Protein AF-A0A975GN95-F1 (afdb_monomer_lite)

Foldseek 3Di:
DDDDDDQVVVVVCLQDCVQVPDPQFDRDDQDDCLNVLSVVVSVVVVCVVVDDPDPDPPPCVCVLVSVLSVLVVVCCVLPVRVRDDDPDPVVSVVVVVVSVVSNVVSVVVNVVVVVVVVVD

Radius of gyration: 16.9 Å; chains: 1; bounding box: 40×30×54 Å

Secondary structure (DSSP, 8-state):
--PPPPHHHHHHHHTSGGG--STT-------TTHHHHHHHHHHHHHHHHT----------TTHHHHHHHHHHHHHIIIIISS----S-HHHHHHHHHHHHHHHHHHHHHHHHHHHHHH--

Sequence (120 aa):
MKKMDYFLNLYKKIKSELMLQYINSKKYAPEANEGWSIKKLNSLRNEFIHFQPKTWTIEVTGLPSICLDCLNVIRFCGWKSSNVLWHSTEYREKAENFLYISCSELENIKLEYEHQQTIN

Organism: NCBI:txid45655

pLDDT: mean 86.93, std 13.21, range [40.47, 98.06]

Structure (mmCIF, N/CA/C/O backbone):
data_AF-A0A975GN95-F1
#
_entry.id   AF-A0A975GN95-F1
#
loop_
_atom_site.group_PDB
_atom_site.id
_atom_site.type_symbol
_atom_site.label_atom_id
_atom_site.label_alt_id
_atom_site.label_comp_id
_atom_site.label_asym_id
_atom_site.label_entity_id
_atom_site.label_seq_id
_atom_site.pdbx_PDB_ins_code
_atom_site.Cartn_x
_atom_site.Cartn_y
_atom_site.Cartn_z
_atom_site.occupancy
_atom_site.B_iso_or_equiv
_atom_site.auth_seq_id
_atom_site.auth_comp_id
_atom_site.auth_asym_id
_atom_site.auth_atom_id
_atom_site.pdbx_PDB_model_num
ATOM 1 N N . MET A 1 1 ? -8.347 11.604 -23.542 1.00 40.47 1 MET A N 1
ATOM 2 C CA . MET A 1 1 ? -7.821 12.007 -22.217 1.00 40.47 1 MET A CA 1
ATOM 3 C C . MET A 1 1 ? -7.982 10.824 -21.262 1.00 40.47 1 MET A C 1
ATOM 5 O O . MET A 1 1 ? -9.111 10.408 -21.034 1.00 40.47 1 MET A O 1
ATOM 9 N N . LYS A 1 2 ? -6.896 10.191 -20.790 1.00 63.62 2 LYS A N 1
ATOM 10 C CA . LYS A 1 2 ? -7.000 9.068 -19.836 1.00 63.62 2 LYS A CA 1
ATOM 11 C C . LYS A 1 2 ? -7.397 9.633 -18.469 1.00 63.62 2 LYS A C 1
ATOM 13 O O . LYS A 1 2 ? -6.601 10.318 -17.837 1.00 63.62 2 LYS A O 1
ATOM 18 N N . LYS A 1 3 ? -8.634 9.383 -18.038 1.00 81.44 3 LYS A N 1
ATOM 19 C CA . LYS A 1 3 ? -9.108 9.728 -16.692 1.00 81.44 3 LYS A CA 1
ATOM 20 C C . LYS A 1 3 ? -8.563 8.700 -15.696 1.00 81.44 3 LYS A C 1
ATOM 22 O O . LYS A 1 3 ? -8.582 7.503 -15.981 1.00 81.44 3 LYS A O 1
ATOM 27 N N . MET A 1 4 ? -8.072 9.164 -14.548 1.00 80.50 4 MET A N 1
ATOM 28 C CA . MET A 1 4 ? -7.687 8.291 -13.437 1.00 80.50 4 MET A CA 1
ATOM 29 C C . MET A 1 4 ? -8.919 7.518 -12.944 1.00 80.50 4 MET A C 1
ATOM 31 O O . MET A 1 4 ? -9.996 8.097 -12.799 1.00 80.50 4 MET A O 1
ATOM 35 N N . ASP A 1 5 ? -8.769 6.209 -12.740 1.00 88.62 5 ASP A N 1
ATOM 36 C CA . ASP A 1 5 ? -9.863 5.350 -12.272 1.00 88.62 5 ASP A CA 1
ATOM 37 C C . ASP A 1 5 ? -10.222 5.654 -10.806 1.00 88.62 5 ASP A C 1
ATOM 39 O O . ASP A 1 5 ? -9.479 6.324 -10.088 1.00 88.62 5 ASP A O 1
ATOM 43 N N . TYR A 1 6 ? -11.360 5.142 -10.344 1.00 90.06 6 TYR A N 1
ATOM 44 C CA . TYR A 1 6 ? -11.793 5.271 -8.957 1.00 90.06 6 TYR A CA 1
ATOM 45 C C . TYR A 1 6 ? -10.836 4.551 -8.002 1.00 90.06 6 TYR A C 1
ATOM 47 O O . TYR A 1 6 ? -10.290 3.496 -8.324 1.00 90.06 6 TYR A O 1
ATOM 55 N N . PHE A 1 7 ? -10.691 5.079 -6.786 1.00 91.31 7 PHE A N 1
ATOM 56 C CA . PHE A 1 7 ? -9.742 4.587 -5.782 1.00 91.31 7 PHE A CA 1
ATOM 57 C C . PHE A 1 7 ? -9.833 3.067 -5.541 1.00 91.31 7 PHE A C 1
ATOM 59 O O . PHE A 1 7 ? -8.838 2.351 -5.652 1.00 91.31 7 PHE A O 1
ATOM 66 N N . LEU A 1 8 ? -11.040 2.532 -5.327 1.00 95.12 8 LEU A N 1
ATOM 67 C CA . LEU A 1 8 ? -11.230 1.087 -5.140 1.00 95.12 8 LEU A CA 1
ATOM 68 C C . LEU A 1 8 ? -10.979 0.267 -6.412 1.00 95.12 8 LEU A C 1
ATOM 70 O O . LEU A 1 8 ? -10.600 -0.901 -6.320 1.00 95.12 8 LEU A O 1
ATOM 74 N N . ASN A 1 9 ? -11.165 0.851 -7.595 1.00 95.38 9 ASN A N 1
ATOM 75 C CA . ASN A 1 9 ? -10.835 0.183 -8.850 1.00 95.38 9 ASN A CA 1
ATOM 76 C C . ASN A 1 9 ? -9.321 0.115 -9.046 1.00 95.38 9 ASN A C 1
ATOM 78 O O . ASN A 1 9 ? -8.819 -0.928 -9.454 1.00 95.38 9 ASN A O 1
ATOM 82 N N . LEU A 1 10 ? -8.583 1.169 -8.688 1.00 94.25 10 LEU A N 1
ATOM 83 C CA . LEU A 1 10 ? -7.119 1.137 -8.659 1.00 94.25 10 LEU A CA 1
ATOM 84 C C . LEU A 1 10 ? -6.622 0.040 -7.711 1.00 94.25 10 LEU A C 1
ATOM 86 O O . LEU A 1 10 ? -5.793 -0.776 -8.107 1.00 94.25 10 LEU A O 1
ATOM 90 N N . TYR A 1 11 ? -7.211 -0.071 -6.516 1.00 95.69 11 TYR A N 1
ATOM 91 C CA . TYR A 1 11 ? -6.876 -1.156 -5.594 1.00 95.69 11 TYR A CA 1
ATOM 92 C C . TYR A 1 11 ? -7.192 -2.551 -6.164 1.00 95.69 11 TYR A C 1
ATOM 94 O O . TYR A 1 11 ? -6.431 -3.496 -5.970 1.00 95.69 11 TYR A O 1
ATOM 102 N N . LYS A 1 12 ? -8.292 -2.720 -6.911 1.00 95.81 12 LYS A N 1
ATOM 103 C CA . LYS A 1 12 ? -8.570 -3.980 -7.628 1.00 95.81 12 LYS A CA 1
ATOM 104 C C . LYS A 1 12 ? -7.520 -4.264 -8.705 1.00 95.81 12 LYS A C 1
ATOM 106 O O . LYS A 1 12 ? -7.077 -5.403 -8.818 1.00 95.81 12 LYS A O 1
ATOM 111 N N . LYS A 1 13 ? -7.096 -3.246 -9.458 1.00 94.94 13 LYS A N 1
ATOM 112 C CA . LYS A 1 13 ? -6.112 -3.390 -10.540 1.00 94.94 13 LYS A CA 1
ATOM 113 C C . LYS A 1 13 ? -4.759 -3.856 -10.033 1.00 94.94 13 LYS A C 1
ATOM 115 O O . LYS A 1 13 ? -4.205 -4.774 -10.635 1.00 94.94 13 LYS A O 1
ATOM 120 N N . ILE A 1 14 ? -4.273 -3.310 -8.914 1.00 95.81 14 ILE A N 1
ATOM 121 C CA . ILE A 1 14 ? -2.974 -3.731 -8.372 1.00 95.81 14 ILE A CA 1
ATOM 122 C C . ILE A 1 14 ? -2.952 -5.210 -7.960 1.00 95.81 14 ILE A C 1
ATOM 124 O O . ILE A 1 14 ? -1.878 -5.780 -7.848 1.00 95.81 14 ILE A O 1
ATOM 128 N N . LYS A 1 15 ? -4.112 -5.855 -7.780 1.00 95.88 15 LYS A N 1
ATOM 129 C CA . LYS A 1 15 ? -4.249 -7.286 -7.448 1.00 95.88 15 LYS A CA 1
ATOM 130 C C . LYS A 1 15 ? -4.496 -8.186 -8.666 1.00 95.88 15 LYS A C 1
ATOM 132 O O . LYS A 1 15 ? -4.691 -9.386 -8.508 1.00 95.88 15 LYS A O 1
ATOM 137 N N . SER A 1 16 ? -4.562 -7.618 -9.867 1.00 95.94 16 SER A N 1
ATOM 138 C CA . SER A 1 16 ? -4.947 -8.330 -11.092 1.00 95.94 16 SER A CA 1
ATOM 139 C C . SER A 1 16 ? -3.751 -8.642 -11.992 1.00 95.94 16 SER A C 1
ATOM 141 O O . SER A 1 16 ? -2.671 -8.079 -11.822 1.00 95.94 16 SER A O 1
ATOM 143 N N . GLU A 1 17 ? -3.975 -9.479 -13.005 1.00 93.62 17 GLU A N 1
ATOM 144 C CA . GLU A 1 17 ? -2.989 -9.822 -14.045 1.00 93.62 17 GLU A CA 1
ATOM 145 C C . GLU A 1 17 ? -2.502 -8.606 -14.854 1.00 93.62 17 GLU A C 1
ATOM 147 O O . GLU A 1 17 ? -1.441 -8.646 -15.474 1.00 93.62 17 GLU A O 1
ATOM 152 N N . LEU A 1 18 ? -3.219 -7.475 -14.792 1.00 92.44 18 LEU A N 1
ATOM 153 C CA . LEU A 1 18 ? -2.758 -6.208 -15.371 1.00 92.44 18 LEU A CA 1
ATOM 154 C C . LEU A 1 18 ? -1.428 -5.730 -14.775 1.00 92.44 18 LEU A C 1
ATOM 156 O O . LEU A 1 18 ? -0.763 -4.897 -15.379 1.00 92.44 18 LEU A O 1
ATOM 160 N N . MET A 1 19 ? -1.046 -6.235 -13.601 1.00 92.81 19 MET A N 1
ATOM 161 C CA . MET A 1 19 ? 0.241 -5.943 -12.976 1.00 92.81 19 MET A CA 1
ATOM 162 C C . MET A 1 19 ? 1.368 -6.868 -13.434 1.00 92.81 19 MET A C 1
ATOM 164 O O . MET A 1 19 ? 2.500 -6.599 -13.060 1.00 92.81 19 MET A O 1
ATOM 168 N N . LEU A 1 20 ? 1.095 -7.933 -14.198 1.00 93.06 20 LEU A N 1
ATOM 169 C CA . LEU A 1 20 ? 2.086 -8.941 -14.598 1.00 93.06 20 LEU A CA 1
ATOM 170 C C . LEU A 1 20 ? 2.622 -8.715 -16.023 1.00 93.06 20 LEU A C 1
ATOM 172 O O . LEU A 1 20 ? 2.693 -9.637 -16.830 1.00 93.06 20 LEU A O 1
ATOM 176 N N . GLN A 1 21 ? 2.934 -7.465 -16.368 1.00 88.25 21 GLN A N 1
ATOM 177 C CA . GLN A 1 21 ? 3.325 -7.090 -17.735 1.00 88.25 21 GLN A CA 1
ATOM 178 C C . GLN A 1 21 ? 4.843 -7.149 -17.979 1.00 88.25 21 GLN A C 1
ATOM 180 O O . GLN A 1 21 ? 5.281 -7.101 -19.125 1.00 88.25 21 GLN A O 1
ATOM 185 N N . TYR A 1 22 ? 5.651 -7.268 -16.922 1.00 88.50 22 TYR A N 1
ATOM 186 C CA . TYR A 1 22 ? 7.114 -7.351 -17.000 1.00 88.50 22 TYR A CA 1
ATOM 187 C C . TYR A 1 22 ? 7.644 -8.638 -16.357 1.00 88.50 22 TYR A C 1
ATOM 189 O O . TYR A 1 22 ? 7.019 -9.194 -15.456 1.00 88.50 22 TYR A O 1
ATOM 197 N N . ILE A 1 23 ? 8.841 -9.073 -16.765 1.00 84.50 23 ILE A N 1
ATOM 198 C CA . ILE A 1 23 ? 9.459 -10.360 -16.376 1.00 84.50 23 ILE A CA 1
ATOM 199 C C . ILE A 1 23 ? 9.506 -10.573 -14.851 1.00 84.50 23 ILE A C 1
ATOM 201 O O . ILE A 1 23 ? 9.297 -11.685 -14.384 1.00 84.50 23 ILE A O 1
ATOM 205 N N . ASN A 1 24 ? 9.717 -9.507 -14.073 1.00 90.75 24 ASN A N 1
ATOM 206 C CA . ASN A 1 24 ? 9.795 -9.566 -12.606 1.00 90.75 24 ASN A CA 1
ATOM 207 C C . ASN A 1 24 ? 8.613 -8.888 -11.905 1.00 90.75 24 ASN A C 1
ATOM 209 O O . ASN A 1 24 ? 8.653 -8.666 -10.693 1.00 90.75 24 ASN A O 1
ATOM 213 N N . SER A 1 25 ? 7.587 -8.506 -12.664 1.00 93.88 25 SER A N 1
ATOM 214 C CA . SER A 1 25 ? 6.455 -7.783 -12.105 1.00 93.88 25 SER A CA 1
ATOM 215 C C . SER A 1 25 ? 5.612 -8.662 -11.191 1.00 93.88 25 SER A C 1
ATOM 217 O O . SER A 1 25 ? 5.472 -9.868 -11.395 1.00 93.88 25 SER A O 1
ATOM 219 N N . LYS A 1 26 ? 5.064 -8.047 -10.146 1.00 95.56 26 LYS A N 1
ATOM 220 C CA . LYS A 1 26 ? 4.231 -8.721 -9.151 1.00 95.56 26 LYS A CA 1
ATOM 221 C C . LYS A 1 26 ? 2.900 -8.002 -9.029 1.00 95.56 26 LYS A C 1
ATOM 223 O O . LYS A 1 26 ? 2.833 -6.772 -9.055 1.00 95.56 26 LYS A O 1
ATOM 228 N N . LYS A 1 27 ? 1.841 -8.782 -8.827 1.00 95.88 27 LYS A N 1
ATOM 229 C CA . LYS A 1 27 ? 0.541 -8.285 -8.373 1.00 95.88 27 LYS A CA 1
ATOM 230 C C . LYS A 1 27 ? 0.486 -8.295 -6.850 1.00 95.88 27 LYS A C 1
ATOM 232 O O . LYS A 1 27 ? 1.156 -9.091 -6.197 1.00 95.88 27 LYS A O 1
ATOM 237 N N . TYR A 1 28 ? -0.297 -7.386 -6.301 1.00 95.94 28 TYR A N 1
ATOM 238 C CA . TYR A 1 28 ? -0.477 -7.235 -4.873 1.00 95.94 28 TYR A CA 1
ATOM 239 C C . TYR A 1 28 ? -1.256 -8.415 -4.305 1.00 95.94 28 TYR A C 1
ATOM 241 O O . TYR A 1 28 ? -2.336 -8.746 -4.800 1.00 95.94 28 TYR A O 1
ATOM 249 N N . ALA A 1 29 ? -0.724 -9.012 -3.247 1.00 93.56 29 ALA A N 1
ATOM 250 C CA . ALA A 1 29 ? -1.416 -9.979 -2.416 1.00 93.56 29 ALA A CA 1
ATOM 251 C C . ALA A 1 29 ? -1.607 -9.318 -1.046 1.00 93.56 29 ALA A C 1
ATOM 253 O O . ALA A 1 29 ? -0.608 -9.080 -0.376 1.00 93.56 29 ALA A O 1
ATOM 254 N N . PRO A 1 30 ? -2.842 -8.941 -0.669 1.00 88.31 30 PRO A N 1
ATOM 255 C CA . PRO A 1 30 ? -3.082 -8.305 0.617 1.00 88.31 30 PRO A CA 1
ATOM 256 C C . PRO A 1 30 ? -2.708 -9.228 1.772 1.00 88.31 30 PRO A C 1
ATOM 258 O O . PRO A 1 30 ? -3.076 -10.405 1.760 1.00 88.31 30 PRO A O 1
ATOM 261 N N . GLU A 1 31 ? -2.055 -8.673 2.780 1.00 82.00 31 GLU A N 1
ATOM 262 C CA . GLU A 1 31 ? -1.761 -9.348 4.038 1.00 82.00 31 GLU A CA 1
ATOM 263 C C . GLU A 1 31 ? -2.719 -8.820 5.121 1.00 82.00 31 GLU A C 1
ATOM 265 O O . GLU A 1 31 ? -3.005 -7.625 5.203 1.00 82.00 31 GLU A O 1
ATOM 270 N N . ALA A 1 32 ? -3.279 -9.721 5.934 1.00 83.06 32 ALA A N 1
ATOM 271 C CA . ALA A 1 32 ? -4.165 -9.386 7.053 1.00 83.06 32 ALA A CA 1
ATOM 272 C C . ALA A 1 32 ? -5.341 -8.437 6.698 1.00 83.06 32 ALA A C 1
ATOM 274 O O . ALA A 1 32 ? -6.270 -8.826 5.983 1.00 83.06 32 ALA A O 1
ATOM 275 N N . ASN A 1 33 ? -5.330 -7.210 7.232 1.00 89.25 33 ASN A N 1
ATOM 276 C CA . ASN A 1 33 ? -6.471 -6.286 7.252 1.00 89.25 33 ASN A CA 1
ATOM 277 C C . ASN A 1 33 ? -6.435 -5.210 6.158 1.00 89.25 33 ASN A C 1
ATOM 279 O O . ASN A 1 33 ? -7.374 -4.421 6.043 1.00 89.25 33 ASN A O 1
ATOM 283 N N . GLU A 1 34 ? -5.427 -5.207 5.286 1.00 90.94 34 GLU A N 1
ATOM 284 C CA . GLU A 1 34 ? -5.209 -4.130 4.312 1.00 90.94 34 GLU A CA 1
ATOM 285 C C . GLU A 1 34 ? -6.412 -3.900 3.384 1.00 90.94 34 GLU A C 1
ATOM 287 O O . GLU A 1 34 ? -6.745 -2.771 3.015 1.00 90.94 34 GLU A O 1
ATOM 292 N N . GLY A 1 35 ? -7.123 -4.973 3.024 1.00 92.19 35 GLY A N 1
ATOM 293 C CA . GLY A 1 35 ? -8.337 -4.882 2.216 1.00 92.19 35 GLY A CA 1
ATOM 294 C C . GLY A 1 35 ? -9.491 -4.164 2.921 1.00 92.19 35 GLY A C 1
ATOM 295 O O . GLY A 1 35 ? -10.284 -3.490 2.257 1.00 92.19 35 GLY A O 1
ATOM 296 N N . TRP A 1 36 ? -9.597 -4.301 4.244 1.00 93.50 36 TRP A N 1
ATOM 297 C CA . TRP A 1 36 ? -10.545 -3.548 5.064 1.00 93.50 36 TRP A CA 1
ATOM 298 C C . TRP A 1 36 ? -10.085 -2.096 5.214 1.00 93.50 36 TRP A C 1
ATOM 300 O O . TRP A 1 36 ? -10.868 -1.187 4.931 1.00 93.50 36 TRP A O 1
ATOM 310 N N . SER A 1 37 ? -8.806 -1.878 5.522 1.00 94.50 37 SER A N 1
ATOM 311 C CA . SER A 1 37 ? -8.206 -0.553 5.708 1.00 94.50 37 SER A CA 1
ATOM 312 C C . SER A 1 37 ? -8.366 0.339 4.475 1.00 94.50 37 SER A C 1
ATOM 314 O O . SER A 1 37 ? -8.824 1.475 4.585 1.00 94.50 37 SER A O 1
ATOM 316 N N . ILE A 1 38 ? -8.142 -0.196 3.270 1.00 94.69 38 ILE A N 1
ATOM 317 C CA . ILE A 1 38 ? -8.364 0.536 2.012 1.00 94.69 38 ILE A CA 1
ATOM 318 C C . ILE A 1 38 ? -9.840 0.914 1.808 1.00 94.69 38 ILE A C 1
ATOM 320 O O . ILE A 1 38 ? -10.146 2.017 1.346 1.00 94.69 38 ILE A O 1
ATOM 324 N N . LYS A 1 39 ? -10.784 0.031 2.156 1.00 93.75 39 LY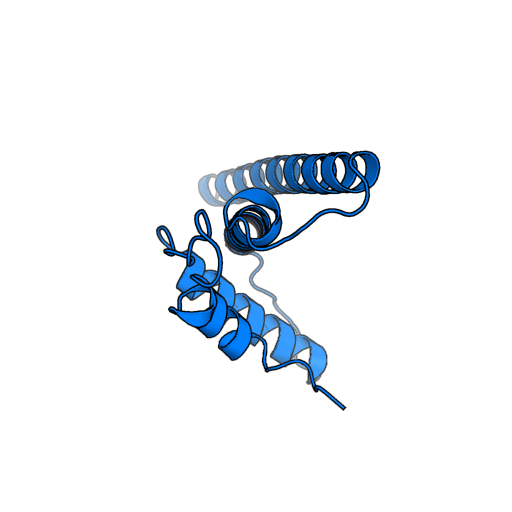S A N 1
ATOM 325 C CA . LYS A 1 39 ? -12.221 0.346 2.071 1.00 93.75 39 LYS A CA 1
ATOM 326 C C . LYS A 1 39 ? -12.613 1.416 3.087 1.00 93.75 39 LYS A C 1
ATOM 328 O O . LYS A 1 39 ? -13.364 2.326 2.735 1.00 93.75 39 LYS A O 1
ATOM 333 N N . LYS A 1 40 ? -12.090 1.331 4.314 1.00 91.94 40 LYS A N 1
ATOM 334 C CA . LYS A 1 40 ? -12.338 2.315 5.369 1.00 91.94 40 LYS A CA 1
ATOM 335 C C . LYS A 1 40 ? -11.775 3.681 4.986 1.00 91.94 40 LYS A C 1
ATOM 337 O O . LYS A 1 40 ? -12.515 4.658 5.049 1.00 91.94 40 LYS A O 1
ATOM 342 N N . LEU A 1 41 ? -10.544 3.741 4.473 1.00 92.12 41 LEU A N 1
ATOM 343 C CA . LEU A 1 41 ? -9.947 4.972 3.950 1.00 92.12 41 LEU A CA 1
ATOM 344 C C . LEU A 1 41 ? -10.794 5.584 2.825 1.00 92.12 41 LEU A C 1
ATOM 346 O O . LEU A 1 41 ? -11.017 6.791 2.807 1.00 92.12 41 LEU A O 1
ATOM 350 N N . ASN A 1 42 ? -11.321 4.766 1.910 1.00 92.81 42 ASN A N 1
ATOM 351 C CA . ASN A 1 42 ? -12.221 5.253 0.864 1.00 92.81 42 ASN A CA 1
ATOM 352 C C . ASN A 1 42 ? -13.519 5.859 1.433 1.00 92.81 42 ASN A C 1
ATOM 354 O O . ASN A 1 42 ? -13.978 6.875 0.915 1.00 92.81 42 ASN A O 1
ATOM 358 N N . SER A 1 43 ? -14.103 5.256 2.477 1.00 89.44 43 SER A N 1
ATOM 359 C CA . SER A 1 43 ? -15.279 5.814 3.168 1.00 89.44 43 SER A CA 1
ATOM 360 C C . SER A 1 43 ? -14.954 7.163 3.798 1.00 89.44 43 SER A C 1
ATOM 362 O O . SER A 1 43 ? -15.605 8.150 3.476 1.00 89.44 43 SER A O 1
ATOM 364 N N . LEU A 1 44 ? -13.874 7.228 4.586 1.00 86.50 44 LEU A N 1
ATOM 365 C CA . LEU A 1 44 ? -13.413 8.450 5.252 1.00 86.50 44 LEU A CA 1
ATOM 366 C C . LEU A 1 44 ? -13.136 9.575 4.246 1.00 86.50 44 LEU A C 1
ATOM 368 O O . LEU A 1 44 ? -13.574 10.707 4.431 1.00 86.50 44 LEU A O 1
ATOM 372 N N . ARG A 1 45 ? -12.465 9.257 3.130 1.00 86.50 45 ARG A N 1
ATOM 373 C CA . ARG A 1 45 ? -12.232 10.196 2.023 1.00 86.50 45 ARG A CA 1
ATOM 374 C C . ARG A 1 45 ? -13.548 10.726 1.451 1.00 86.50 45 ARG A C 1
ATOM 376 O O . ARG A 1 45 ? -13.662 11.920 1.188 1.00 86.50 45 ARG A O 1
ATOM 383 N N . ASN A 1 46 ? -14.514 9.845 1.196 1.00 85.44 46 ASN A N 1
ATOM 384 C CA . ASN A 1 46 ? -15.802 10.239 0.630 1.00 85.44 46 ASN A CA 1
ATOM 385 C C . ASN A 1 46 ? -16.593 11.108 1.611 1.00 85.44 46 ASN A C 1
ATOM 387 O O . ASN A 1 46 ? -17.129 12.133 1.204 1.00 85.44 46 ASN A O 1
ATOM 391 N N . GLU A 1 47 ? -16.617 10.739 2.889 1.00 81.00 47 GLU A N 1
ATOM 392 C CA . GLU A 1 47 ? -17.227 11.533 3.957 1.00 81.00 47 GLU A CA 1
ATOM 393 C C . GLU A 1 47 ? -16.596 12.932 4.022 1.00 81.00 47 GLU A C 1
ATOM 395 O O . GLU A 1 47 ? -17.321 13.924 4.078 1.00 81.00 47 GLU A O 1
ATOM 400 N N . PHE A 1 48 ? -15.265 13.023 3.915 1.00 79.38 48 PHE A N 1
ATOM 401 C CA . PHE A 1 48 ? -14.531 14.290 3.966 1.00 79.38 48 PHE A CA 1
ATOM 402 C C . PHE A 1 48 ? -14.861 15.198 2.775 1.00 79.38 48 PHE A C 1
ATOM 404 O O . PHE A 1 48 ? -15.127 16.386 2.942 1.00 79.38 48 PHE A O 1
ATOM 411 N N . ILE A 1 49 ? -14.879 14.637 1.561 1.00 79.75 49 ILE A N 1
ATOM 412 C CA . ILE A 1 49 ? -15.162 15.388 0.326 1.00 79.75 49 ILE A CA 1
ATOM 413 C C . ILE A 1 49 ? -16.622 15.841 0.263 1.00 79.75 49 ILE A C 1
ATOM 415 O O . ILE A 1 49 ? -16.909 16.928 -0.232 1.00 79.75 49 ILE A O 1
ATOM 419 N N . HIS A 1 50 ? -17.552 15.016 0.743 1.00 71.00 50 HIS A N 1
ATOM 420 C CA . HIS A 1 50 ? -18.983 15.305 0.697 1.00 71.00 50 HIS A CA 1
ATOM 421 C C . HIS A 1 50 ? -19.479 16.123 1.895 1.00 71.00 50 HIS A C 1
ATOM 423 O O . HIS A 1 50 ? -20.680 16.085 2.151 1.00 71.00 50 HIS A O 1
ATOM 429 N N . PHE A 1 51 ? -18.569 16.836 2.585 1.00 60.31 51 PHE A N 1
ATOM 430 C CA . PHE A 1 51 ? -18.763 17.663 3.785 1.00 60.31 51 PHE A CA 1
ATOM 431 C C . PHE A 1 51 ? -20.238 17.861 4.154 1.00 60.31 51 PHE A C 1
ATOM 433 O O . PHE A 1 51 ? -20.880 18.846 3.787 1.00 60.31 51 PHE A O 1
ATOM 440 N N . 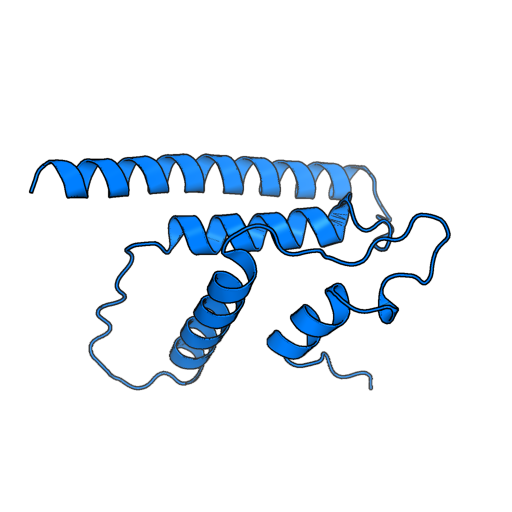GLN A 1 52 ? -20.799 16.884 4.865 1.00 58.88 52 GLN A N 1
ATOM 441 C CA . GLN A 1 52 ? -22.067 17.076 5.546 1.00 58.88 52 GLN A CA 1
ATOM 442 C C . GLN A 1 52 ? -21.724 17.674 6.909 1.00 58.88 52 GLN A C 1
ATOM 444 O O . GLN A 1 52 ? -20.907 17.065 7.608 1.00 58.88 52 GLN A O 1
ATOM 449 N N . PRO A 1 53 ? -22.316 18.817 7.308 1.00 56.75 53 PRO A N 1
ATOM 450 C CA . PRO A 1 53 ? -22.176 19.351 8.656 1.00 56.75 53 PRO A CA 1
ATOM 451 C C . PRO A 1 53 ? -22.865 18.394 9.634 1.00 56.75 53 PRO A C 1
ATOM 453 O O . PRO A 1 53 ? -24.012 18.563 10.032 1.00 56.75 53 PRO A O 1
ATOM 456 N N . LYS A 1 54 ? -22.166 17.317 9.963 1.00 57.31 54 LYS A N 1
ATOM 457 C CA . LYS A 1 54 ? -22.407 16.470 11.118 1.00 57.31 54 LYS A CA 1
ATOM 458 C C . LYS A 1 54 ? -21.304 16.821 12.105 1.00 57.31 54 LYS A C 1
ATOM 460 O O . LYS A 1 54 ? -20.195 17.154 11.698 1.00 57.31 54 LYS A O 1
ATOM 465 N N . THR A 1 55 ? -21.586 16.786 13.394 1.00 51.34 55 THR A N 1
ATOM 466 C CA . THR A 1 55 ? -20.540 16.835 14.414 1.00 51.34 55 THR A CA 1
ATOM 467 C C . THR A 1 55 ? -19.670 15.599 14.200 1.00 51.34 55 THR A C 1
ATOM 469 O O . THR A 1 55 ? -20.114 14.480 14.446 1.00 51.34 55 THR A O 1
ATOM 472 N N . TRP A 1 56 ? -18.487 15.768 13.610 1.00 53.66 56 TRP A N 1
ATOM 473 C CA . TRP A 1 56 ? -17.582 14.653 13.360 1.00 53.66 56 TRP A CA 1
ATOM 474 C C . TRP A 1 56 ? -16.955 14.244 14.685 1.00 53.66 56 TRP A C 1
ATOM 476 O O . TRP A 1 56 ? -16.023 14.881 15.166 1.00 53.66 56 TRP A O 1
ATOM 486 N N . THR A 1 57 ? -17.438 13.151 15.257 1.00 56.41 57 THR A N 1
ATOM 487 C CA . THR A 1 57 ? -16.614 12.326 16.134 1.00 56.41 57 THR A CA 1
ATOM 488 C C . THR A 1 57 ? -15.942 11.314 15.215 1.00 56.41 57 THR A C 1
ATOM 490 O O . THR A 1 57 ? -16.485 10.240 14.967 1.00 56.41 57 THR A O 1
ATOM 493 N N . ILE A 1 58 ? -14.808 11.683 14.604 1.00 59.81 58 ILE A N 1
ATOM 494 C CA . ILE A 1 58 ? -13.944 10.656 14.014 1.00 59.81 58 ILE A CA 1
ATOM 495 C C . ILE A 1 58 ? -13.510 9.792 15.186 1.00 59.81 58 ILE A C 1
ATOM 497 O O . ILE A 1 58 ? -12.802 10.251 16.080 1.00 59.81 58 ILE A O 1
ATOM 501 N N . GLU A 1 59 ? -13.939 8.540 15.180 1.00 64.31 59 GLU A N 1
ATOM 502 C CA . GLU A 1 59 ? -13.290 7.528 15.986 1.00 64.31 59 GLU A CA 1
ATOM 503 C C . GLU A 1 59 ? -11.877 7.341 15.415 1.00 64.31 59 GLU A C 1
ATOM 505 O O . GLU A 1 59 ? -11.685 6.761 14.346 1.00 64.31 59 GLU A O 1
ATOM 510 N N . VAL A 1 60 ? -10.893 7.940 16.091 1.00 68.62 60 VAL A N 1
ATOM 511 C CA . VAL A 1 60 ? -9.471 7.888 15.704 1.00 68.62 60 VAL A CA 1
ATOM 512 C C . VAL A 1 60 ? -8.881 6.504 16.007 1.00 68.62 60 VAL A C 1
ATOM 514 O O . VAL A 1 60 ? -7.826 6.138 15.487 1.00 68.62 60 VAL A O 1
ATOM 517 N N . THR A 1 61 ? -9.591 5.695 16.799 1.00 70.50 61 THR A N 1
ATOM 518 C CA . THR A 1 61 ? -9.224 4.319 17.125 1.00 70.50 61 THR A CA 1
ATOM 519 C C . THR A 1 61 ? -9.010 3.504 15.852 1.00 70.50 61 THR A C 1
ATOM 521 O O . THR A 1 61 ? -9.876 3.404 14.985 1.00 70.50 61 THR A O 1
ATOM 524 N N . GLY A 1 62 ? -7.817 2.926 15.721 1.00 80.12 62 GLY A N 1
ATOM 525 C CA . GLY A 1 62 ? -7.441 2.114 14.566 1.00 80.12 62 GLY A CA 1
ATOM 526 C C . GLY A 1 62 ? -7.010 2.899 13.320 1.00 80.12 62 GLY A C 1
ATOM 527 O O . GLY A 1 62 ? -6.505 2.270 12.389 1.00 80.12 62 GLY A O 1
ATOM 528 N N . LEU A 1 63 ? -7.107 4.239 13.293 1.00 87.31 63 LEU A N 1
ATOM 529 C CA . LEU A 1 63 ? -6.570 5.042 12.182 1.00 87.31 63 LEU A CA 1
ATOM 530 C C . LEU A 1 63 ? -5.064 4.838 11.963 1.00 87.31 63 LEU A C 1
ATOM 532 O O . LEU A 1 63 ? -4.685 4.675 10.802 1.00 87.31 63 LEU A O 1
ATOM 536 N N . PRO A 1 64 ? -4.206 4.768 13.004 1.00 91.31 64 PRO A N 1
ATOM 537 C CA . PRO A 1 64 ? -2.789 4.484 12.795 1.00 91.31 64 PRO A CA 1
ATOM 538 C C . PRO A 1 64 ? -2.559 3.157 12.059 1.00 91.31 64 PRO A C 1
ATOM 540 O O . PRO A 1 64 ? -1.793 3.110 11.100 1.00 91.31 64 PRO A O 1
ATOM 543 N N . SER A 1 65 ? -3.307 2.106 12.419 1.00 92.06 65 SER A N 1
ATOM 544 C CA . SER A 1 65 ? -3.238 0.803 11.739 1.00 92.06 65 SER A CA 1
ATOM 545 C C . SER A 1 65 ? -3.723 0.876 10.287 1.00 92.06 65 SER A C 1
ATOM 547 O O . SER A 1 65 ? -3.073 0.333 9.400 1.00 92.06 65 SER A O 1
ATOM 549 N N . ILE A 1 66 ? -4.814 1.603 10.014 1.00 92.75 66 ILE A N 1
ATOM 550 C CA . ILE A 1 66 ? -5.301 1.824 8.641 1.00 92.75 66 ILE A CA 1
ATOM 551 C C . ILE A 1 66 ? -4.238 2.530 7.794 1.00 92.75 66 ILE A C 1
ATOM 553 O O . ILE A 1 66 ? -4.013 2.157 6.641 1.00 92.75 66 ILE A O 1
ATOM 557 N N . CYS A 1 67 ? -3.587 3.553 8.350 1.00 93.50 67 CYS A N 1
ATOM 558 C CA . CYS A 1 67 ? -2.531 4.285 7.664 1.00 93.50 67 CYS A CA 1
ATOM 559 C C . CYS A 1 67 ? -1.309 3.396 7.400 1.00 93.50 67 CYS A C 1
ATOM 561 O O . CYS A 1 67 ? -0.795 3.416 6.283 1.00 93.50 67 CYS A O 1
ATOM 563 N N . LEU A 1 68 ? -0.888 2.579 8.370 1.00 94.88 68 LEU A N 1
ATOM 564 C CA . LEU A 1 68 ? 0.206 1.615 8.201 1.00 94.88 68 LEU A CA 1
ATOM 565 C C . LEU A 1 68 ? -0.080 0.616 7.072 1.00 94.88 68 LEU A C 1
ATOM 567 O O . LEU A 1 68 ? 0.748 0.454 6.175 1.00 94.88 68 LEU A O 1
ATOM 571 N N . ASP A 1 69 ? -1.282 0.041 7.039 1.00 95.25 69 ASP A N 1
ATOM 572 C CA . ASP A 1 69 ? -1.722 -0.841 5.952 1.00 95.25 69 ASP A CA 1
ATOM 573 C C . ASP A 1 69 ? -1.666 -0.135 4.584 1.00 95.25 69 ASP A C 1
ATOM 575 O O . ASP A 1 69 ? -1.247 -0.706 3.575 1.00 95.25 69 ASP A O 1
ATOM 579 N N . CYS A 1 70 ? -2.047 1.143 4.525 1.00 94.94 70 CYS A N 1
ATOM 580 C CA . CYS A 1 70 ? -1.961 1.925 3.291 1.00 94.94 70 CYS A CA 1
ATOM 581 C C . CYS A 1 70 ? -0.507 2.198 2.872 1.00 94.94 70 CYS A C 1
ATOM 583 O O . CYS A 1 70 ? -0.196 2.150 1.679 1.00 94.94 70 CYS A O 1
ATOM 585 N N . LEU A 1 71 ? 0.397 2.449 3.823 1.00 95.88 71 LEU A N 1
ATOM 586 C CA . LEU A 1 71 ? 1.827 2.605 3.542 1.00 95.88 71 LEU A CA 1
ATOM 587 C C . LEU A 1 71 ? 2.449 1.296 3.039 1.00 95.88 71 LEU A C 1
ATOM 589 O O . LEU A 1 71 ? 3.307 1.345 2.157 1.00 95.88 71 LEU A O 1
ATOM 593 N N . ASN A 1 72 ? 1.976 0.134 3.496 1.00 95.38 72 ASN A N 1
ATOM 594 C CA . ASN A 1 72 ? 2.387 -1.165 2.952 1.00 95.38 72 ASN A CA 1
ATOM 595 C C . ASN A 1 72 ? 1.982 -1.330 1.481 1.00 95.38 72 ASN A C 1
ATOM 597 O O . ASN A 1 72 ? 2.813 -1.728 0.654 1.00 95.38 72 ASN A O 1
ATOM 601 N N . VAL A 1 73 ? 0.761 -0.920 1.118 1.00 95.94 73 VAL A N 1
ATOM 602 C CA . VAL A 1 73 ? 0.317 -0.877 -0.287 1.00 95.94 73 VAL A CA 1
ATOM 603 C C . VAL A 1 73 ? 1.218 0.048 -1.117 1.00 95.94 73 VAL A C 1
ATOM 605 O O . VAL A 1 73 ? 1.639 -0.318 -2.218 1.00 95.94 73 VAL A O 1
ATOM 608 N N . ILE A 1 74 ? 1.557 1.234 -0.599 1.00 95.88 74 ILE A N 1
ATOM 609 C CA . ILE A 1 74 ? 2.451 2.187 -1.280 1.00 95.88 74 ILE A CA 1
ATOM 610 C C . ILE A 1 74 ? 3.851 1.586 -1.461 1.00 95.88 74 ILE A C 1
ATOM 612 O O . ILE A 1 74 ? 4.392 1.624 -2.570 1.00 95.88 74 ILE A O 1
ATOM 616 N N . ARG A 1 75 ? 4.411 0.973 -0.408 1.00 96.31 75 ARG A N 1
ATOM 617 C CA . ARG A 1 75 ? 5.707 0.277 -0.440 1.00 96.31 75 ARG A CA 1
ATOM 618 C C . ARG A 1 75 ? 5.728 -0.778 -1.531 1.00 96.31 75 ARG A C 1
ATOM 620 O O . ARG A 1 75 ? 6.685 -0.876 -2.300 1.00 96.31 75 ARG A O 1
ATOM 627 N N . PHE A 1 76 ? 4.662 -1.570 -1.613 1.00 95.94 76 PHE A N 1
ATOM 628 C CA . PHE A 1 76 ? 4.547 -2.575 -2.648 1.00 95.94 76 PHE A CA 1
ATOM 629 C C . PHE A 1 76 ? 4.566 -1.948 -4.041 1.00 95.94 76 PHE A C 1
ATOM 631 O O . PHE A 1 76 ? 5.390 -2.334 -4.870 1.00 95.94 76 PHE A O 1
ATOM 638 N N . CYS A 1 77 ? 3.699 -0.965 -4.288 1.00 95.12 77 CYS A N 1
ATOM 639 C CA . CYS A 1 77 ? 3.585 -0.325 -5.593 1.00 95.12 77 CYS A CA 1
ATOM 640 C C . CYS A 1 77 ? 4.915 0.287 -6.046 1.00 95.12 77 CYS A C 1
ATOM 642 O O . CYS A 1 77 ? 5.344 0.009 -7.164 1.00 95.12 77 CYS A O 1
ATOM 644 N N . GLY A 1 78 ? 5.587 1.056 -5.186 1.00 95.25 78 GLY A N 1
ATOM 645 C CA . GLY A 1 78 ? 6.806 1.778 -5.557 1.00 95.25 78 GLY A CA 1
ATOM 646 C C . GLY A 1 78 ? 8.081 0.929 -5.613 1.00 95.25 78 GLY A C 1
ATOM 647 O O . GLY A 1 78 ? 8.979 1.261 -6.387 1.00 95.25 78 GLY A O 1
ATOM 648 N N . TRP A 1 79 ? 8.168 -0.157 -4.830 1.00 95.75 79 TRP A N 1
ATOM 649 C CA . TRP A 1 79 ? 9.434 -0.886 -4.637 1.00 95.75 79 TRP A CA 1
ATOM 650 C C . TRP A 1 79 ? 9.357 -2.403 -4.819 1.00 95.75 79 TRP A C 1
ATOM 652 O O . TRP A 1 79 ? 10.332 -2.993 -5.277 1.00 95.75 79 TRP A O 1
ATOM 662 N N . LYS A 1 80 ? 8.236 -3.062 -4.493 1.00 94.88 80 LYS A N 1
ATOM 663 C CA . LYS A 1 80 ? 8.139 -4.538 -4.572 1.00 94.88 80 LYS A CA 1
ATOM 664 C C . LYS A 1 80 ? 7.486 -5.052 -5.857 1.00 94.88 80 LYS A C 1
ATOM 666 O O . LYS A 1 80 ? 7.693 -6.209 -6.211 1.00 94.88 80 LYS A O 1
ATOM 671 N N . SER A 1 81 ? 6.686 -4.225 -6.528 1.00 95.00 81 SER A N 1
ATOM 672 C CA . SER A 1 81 ? 5.896 -4.627 -7.698 1.00 95.00 81 SER A CA 1
ATOM 673 C C . SER A 1 81 ? 6.713 -4.758 -8.984 1.00 95.00 81 SER A C 1
ATOM 675 O O . SER A 1 81 ? 6.230 -5.359 -9.937 1.00 95.00 81 SER A O 1
ATOM 677 N N . SER A 1 82 ? 7.907 -4.153 -9.030 1.00 93.75 82 SER A N 1
ATOM 678 C CA . SER A 1 82 ? 8.736 -3.991 -10.236 1.00 93.75 82 SER A CA 1
ATOM 679 C C . SER A 1 82 ? 8.009 -3.341 -11.428 1.00 93.75 82 SER A C 1
ATOM 681 O O . SER A 1 82 ? 8.448 -3.487 -12.564 1.00 93.75 82 SER A O 1
ATOM 683 N N . ASN A 1 83 ? 6.926 -2.594 -11.170 1.00 92.44 83 ASN A N 1
ATOM 684 C CA . ASN A 1 83 ? 6.135 -1.888 -12.188 1.00 92.44 83 ASN A CA 1
ATOM 685 C C . ASN A 1 83 ? 6.398 -0.376 -12.239 1.00 92.44 83 ASN A C 1
ATOM 687 O O . ASN A 1 83 ? 5.899 0.305 -13.134 1.00 92.44 83 ASN A O 1
ATOM 691 N N . VAL A 1 84 ? 7.158 0.165 -11.284 1.00 91.81 84 VAL A N 1
ATOM 692 C CA . VAL A 1 84 ? 7.522 1.585 -11.230 1.00 91.81 84 VAL A CA 1
ATOM 693 C C . VAL A 1 84 ? 8.993 1.735 -11.592 1.00 91.81 84 VAL A C 1
ATOM 695 O O . VAL A 1 84 ? 9.866 1.215 -10.898 1.00 91.81 84 VAL A O 1
ATOM 698 N N . LEU A 1 85 ? 9.259 2.472 -12.671 1.00 91.12 85 LEU A N 1
ATOM 699 C CA . LEU A 1 85 ? 10.605 2.890 -13.040 1.00 91.12 85 LEU A CA 1
ATOM 700 C C . LEU A 1 85 ? 10.872 4.284 -12.472 1.00 91.12 85 LEU A C 1
ATOM 702 O O . LEU A 1 85 ? 10.241 5.266 -12.866 1.00 91.12 85 LEU A O 1
ATOM 706 N N . TRP A 1 86 ? 11.822 4.366 -11.549 1.00 93.19 86 TRP A N 1
ATOM 707 C CA . TRP A 1 86 ? 12.276 5.633 -10.995 1.00 93.19 86 TRP A CA 1
ATOM 708 C C . TRP A 1 86 ? 13.275 6.279 -11.952 1.00 93.19 86 TRP A C 1
ATOM 710 O O . TRP A 1 86 ? 14.301 5.690 -12.273 1.00 93.19 86 TRP A O 1
ATOM 720 N N . HIS A 1 87 ? 12.972 7.493 -12.407 1.00 92.19 87 HIS A N 1
ATOM 721 C CA . HIS A 1 87 ? 13.840 8.240 -13.323 1.00 92.19 87 HIS A CA 1
ATOM 722 C C . HIS A 1 87 ? 15.082 8.825 -12.629 1.00 92.19 87 HIS A C 1
ATOM 724 O O . HIS A 1 87 ? 16.061 9.144 -13.293 1.00 92.19 87 HIS A O 1
ATOM 730 N N . SER A 1 88 ? 15.034 8.978 -11.304 1.00 96.44 88 SER A N 1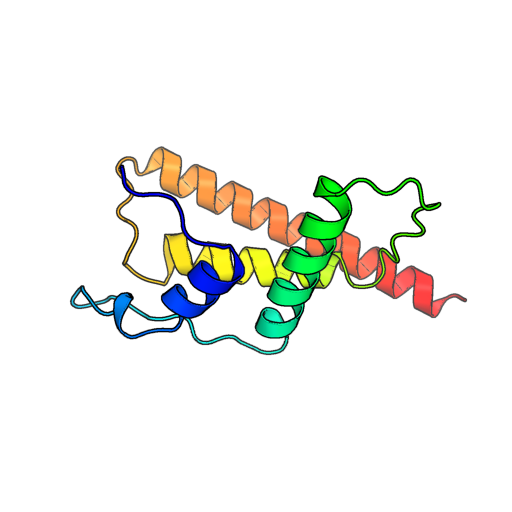
ATOM 731 C CA . SER A 1 88 ? 16.127 9.470 -10.467 1.00 96.44 88 SER A CA 1
ATOM 732 C C . SER A 1 88 ? 16.258 8.580 -9.236 1.00 96.44 88 SER A C 1
ATOM 734 O O . SER A 1 88 ? 15.269 8.310 -8.545 1.00 96.44 88 SER A O 1
ATOM 736 N N . THR A 1 89 ? 17.484 8.136 -8.966 1.00 95.25 89 THR A N 1
ATOM 737 C CA . THR A 1 89 ? 17.826 7.370 -7.763 1.00 95.25 89 THR A CA 1
ATOM 738 C C . THR A 1 89 ? 17.641 8.210 -6.504 1.00 95.25 89 THR A C 1
ATOM 740 O O . THR A 1 89 ? 17.073 7.718 -5.535 1.00 95.25 89 THR A O 1
ATOM 743 N N . GLU A 1 90 ? 17.985 9.499 -6.552 1.00 97.31 90 GLU A N 1
ATOM 744 C CA . GLU A 1 90 ? 17.803 10.438 -5.440 1.00 97.31 90 GLU A CA 1
ATOM 745 C C . GLU A 1 90 ? 16.329 10.530 -5.015 1.00 97.31 90 GLU A C 1
ATOM 747 O O . GLU A 1 90 ? 16.000 10.409 -3.835 1.00 97.31 90 GLU A O 1
ATOM 752 N N . TYR A 1 91 ? 15.403 10.685 -5.971 1.00 95.31 91 TYR A N 1
ATOM 753 C CA . TYR A 1 91 ? 13.976 10.761 -5.641 1.00 95.31 91 TYR A CA 1
ATOM 754 C C . TYR A 1 91 ? 13.407 9.431 -5.157 1.00 95.31 91 TYR A C 1
ATOM 756 O O . TYR A 1 91 ? 12.527 9.433 -4.294 1.00 95.31 91 TYR A O 1
ATOM 764 N N . ARG A 1 92 ? 13.918 8.306 -5.670 1.00 96.44 92 ARG A N 1
ATOM 765 C CA . ARG A 1 92 ? 13.564 6.974 -5.170 1.00 96.44 92 ARG A CA 1
ATOM 766 C C . ARG A 1 92 ? 13.955 6.832 -3.700 1.00 96.44 92 ARG A C 1
ATOM 768 O O . ARG A 1 92 ? 13.119 6.453 -2.888 1.00 96.44 92 ARG A O 1
ATOM 775 N N . GLU A 1 93 ? 15.201 7.147 -3.361 1.00 97.25 93 GLU A N 1
ATOM 776 C CA . GLU A 1 93 ? 15.725 7.047 -1.994 1.00 97.25 93 GLU A CA 1
ATOM 777 C C . GLU A 1 93 ? 15.009 8.009 -1.048 1.00 97.25 93 GLU A C 1
ATOM 779 O O . GLU A 1 93 ? 14.588 7.618 0.039 1.00 97.25 93 GLU A O 1
ATOM 784 N N . LYS A 1 94 ? 14.768 9.249 -1.486 1.00 97.50 94 LYS A N 1
ATOM 785 C CA . LYS A 1 94 ? 14.019 10.238 -0.707 1.00 97.50 94 LYS A CA 1
ATOM 786 C C . LYS A 1 94 ? 12.591 9.777 -0.408 1.00 97.50 94 LYS A C 1
ATOM 788 O O . LYS A 1 94 ? 12.134 9.904 0.726 1.00 97.50 94 LYS A O 1
ATOM 793 N N . ALA A 1 95 ? 11.886 9.233 -1.401 1.00 96.81 95 ALA A N 1
ATOM 794 C CA . ALA A 1 95 ? 10.537 8.706 -1.210 1.00 96.81 95 ALA A CA 1
ATOM 795 C C . ALA A 1 95 ? 10.524 7.476 -0.286 1.00 96.81 95 ALA A C 1
ATOM 797 O O . ALA A 1 95 ? 9.627 7.348 0.546 1.00 96.81 95 ALA A O 1
ATOM 798 N N . GLU A 1 96 ? 11.530 6.604 -0.392 1.00 96.94 96 GLU A N 1
ATOM 799 C CA . GLU A 1 96 ? 11.682 5.431 0.474 1.00 96.94 96 GLU A CA 1
ATOM 800 C C . GLU A 1 96 ? 11.952 5.843 1.927 1.00 96.94 96 GLU A C 1
ATOM 802 O O . GLU A 1 96 ? 11.342 5.298 2.846 1.00 96.94 96 GLU A O 1
ATOM 807 N N . ASN A 1 97 ? 12.784 6.866 2.134 1.00 97.81 97 ASN A N 1
ATOM 808 C CA . ASN A 1 97 ? 13.052 7.428 3.454 1.00 97.81 97 ASN A CA 1
ATOM 809 C C . ASN A 1 97 ? 11.798 8.064 4.074 1.00 97.81 97 ASN A C 1
ATOM 811 O O . ASN A 1 97 ? 11.493 7.819 5.237 1.00 97.81 97 ASN A O 1
ATOM 815 N N . PHE A 1 98 ? 11.014 8.827 3.305 1.00 98.06 98 PHE A N 1
ATOM 816 C CA . PHE A 1 98 ? 9.746 9.362 3.813 1.00 98.06 98 PHE A CA 1
ATOM 817 C C . PHE A 1 98 ? 8.751 8.266 4.175 1.00 98.06 98 PHE A C 1
ATOM 819 O O . PHE A 1 98 ? 8.040 8.392 5.172 1.00 98.06 98 PHE A O 1
ATOM 826 N N . LEU 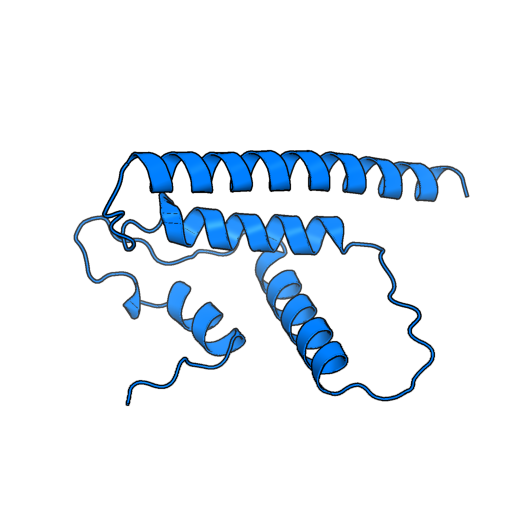A 1 99 ? 8.707 7.188 3.393 1.00 97.31 99 LEU A N 1
ATOM 827 C CA . LEU A 1 99 ? 7.873 6.037 3.702 1.00 97.31 99 LEU A CA 1
ATOM 828 C C . LEU A 1 99 ? 8.313 5.372 5.012 1.00 97.31 99 LEU A C 1
ATOM 830 O O . LEU A 1 99 ? 7.468 5.048 5.839 1.00 97.31 99 LEU A O 1
ATOM 834 N N . TYR A 1 100 ? 9.624 5.214 5.214 1.00 97.62 100 TYR A N 1
ATOM 835 C CA . TYR A 1 100 ? 10.197 4.689 6.452 1.00 97.62 100 TYR A CA 1
ATOM 836 C C . TYR A 1 100 ? 9.841 5.557 7.665 1.00 97.62 100 TYR A C 1
ATOM 838 O O . TYR A 1 100 ? 9.284 5.041 8.632 1.00 97.62 100 TYR A O 1
ATOM 846 N N . ILE A 1 101 ? 10.079 6.869 7.582 1.00 98.00 101 ILE A N 1
ATOM 847 C CA . ILE A 1 101 ? 9.738 7.821 8.648 1.00 98.00 101 ILE A CA 1
ATOM 848 C C . ILE A 1 101 ? 8.237 7.762 8.954 1.00 98.00 101 ILE A C 1
ATOM 850 O O . ILE A 1 101 ? 7.852 7.619 10.106 1.00 98.00 101 ILE A O 1
ATOM 854 N N . SER A 1 102 ? 7.382 7.790 7.927 1.00 97.25 102 SER A N 1
ATOM 855 C CA . SER A 1 102 ? 5.924 7.742 8.114 1.00 97.25 102 SER A CA 1
ATOM 856 C C . SER A 1 102 ? 5.471 6.467 8.829 1.00 97.25 102 SER A C 1
ATOM 858 O O . SER A 1 102 ? 4.594 6.533 9.685 1.00 97.25 102 SER A O 1
ATOM 860 N N . CYS A 1 103 ? 6.060 5.312 8.491 1.00 96.06 103 CYS A N 1
ATOM 861 C CA . CYS A 1 103 ? 5.787 4.061 9.198 1.00 96.06 103 CYS A CA 1
ATOM 862 C C . CYS A 1 103 ? 6.198 4.163 10.672 1.00 96.06 103 CYS A C 1
ATOM 864 O O . CYS A 1 103 ? 5.379 3.870 11.535 1.00 96.06 103 CYS A O 1
ATOM 866 N N . SER A 1 104 ? 7.417 4.633 10.953 1.00 96.75 104 SER A N 1
ATOM 867 C CA . SER A 1 104 ? 7.933 4.750 12.323 1.00 96.75 104 SER A CA 1
ATOM 868 C C . SER A 1 104 ? 7.070 5.667 13.193 1.00 96.75 104 SER A C 1
ATOM 870 O O . SER A 1 104 ? 6.737 5.314 14.321 1.00 96.75 104 SER A O 1
ATOM 872 N N . GLU A 1 105 ? 6.673 6.830 12.675 1.00 95.94 105 GLU A N 1
ATOM 873 C CA . GLU A 1 105 ? 5.828 7.774 13.414 1.00 95.94 105 GLU A CA 1
ATOM 874 C C . GLU A 1 105 ? 4.436 7.190 13.691 1.00 95.94 105 GLU A C 1
ATOM 876 O O . GLU A 1 105 ? 3.907 7.315 14.793 1.00 95.94 105 GLU A O 1
ATOM 881 N N . LEU A 1 106 ? 3.838 6.496 12.718 1.00 94.31 106 LEU A N 1
ATOM 882 C CA . LEU A 1 106 ? 2.529 5.867 12.905 1.00 94.31 106 LEU A CA 1
ATOM 883 C C . LEU A 1 106 ? 2.570 4.662 13.846 1.00 94.31 106 LEU A C 1
ATOM 885 O O . LEU A 1 106 ? 1.582 4.415 14.535 1.00 94.31 106 LEU A O 1
ATOM 889 N N . GLU A 1 107 ? 3.677 3.923 13.887 1.00 94.38 107 GLU A N 1
ATOM 890 C CA . GLU A 1 107 ? 3.897 2.863 14.874 1.00 94.38 107 GLU A CA 1
ATOM 891 C C . GLU A 1 107 ? 3.973 3.441 16.290 1.00 94.38 107 GLU A C 1
ATOM 893 O O . GLU A 1 107 ? 3.282 2.942 17.177 1.00 94.38 107 GLU A O 1
ATOM 898 N N . ASN A 1 108 ? 4.709 4.539 16.489 1.00 93.00 108 ASN A N 1
ATOM 899 C CA . ASN A 1 108 ? 4.759 5.236 17.777 1.00 93.00 108 ASN A CA 1
ATOM 900 C C . ASN A 1 108 ? 3.369 5.712 18.213 1.00 93.00 108 ASN A C 1
ATOM 902 O O . ASN A 1 108 ? 2.926 5.406 19.319 1.00 93.00 108 ASN A O 1
ATOM 906 N N . ILE A 1 109 ? 2.637 6.378 17.313 1.00 91.56 109 ILE A N 1
ATOM 907 C CA . ILE A 1 109 ? 1.270 6.834 17.590 1.00 91.56 109 ILE A CA 1
ATOM 908 C C . ILE A 1 109 ? 0.377 5.639 17.938 1.00 91.56 109 ILE A C 1
ATOM 910 O O . ILE A 1 109 ? -0.376 5.685 18.906 1.00 91.56 109 ILE A O 1
ATOM 914 N N . LYS A 1 110 ? 0.454 4.541 17.179 1.00 89.69 110 LYS A N 1
ATOM 915 C CA . LYS A 1 110 ? -0.335 3.335 17.452 1.00 89.69 110 LYS A CA 1
ATOM 916 C C . LYS A 1 110 ? -0.107 2.822 18.879 1.00 89.69 110 LYS A C 1
ATOM 918 O O . LYS A 1 110 ? -1.086 2.546 19.569 1.00 89.69 110 LYS A O 1
ATOM 923 N N . LEU A 1 111 ? 1.150 2.744 19.318 1.00 88.69 111 LEU A N 1
ATOM 924 C CA . LEU A 1 111 ? 1.511 2.298 20.666 1.00 88.69 111 LEU A CA 1
ATOM 925 C C . LEU A 1 111 ? 0.951 3.227 21.753 1.00 88.69 111 LEU A C 1
ATOM 927 O O . LEU A 1 111 ? 0.431 2.747 22.759 1.00 88.69 111 LEU A O 1
ATOM 931 N N . GLU A 1 112 ? 1.005 4.545 21.546 1.00 87.06 112 GLU A N 1
ATOM 932 C CA . GLU A 1 112 ? 0.431 5.523 22.479 1.00 87.06 112 GLU A CA 1
ATOM 933 C C . GLU A 1 112 ? -1.084 5.335 22.652 1.00 87.06 112 GLU A C 1
ATOM 935 O O . GLU A 1 112 ? -1.585 5.327 23.779 1.00 87.06 112 GLU A O 1
ATOM 940 N N . TYR A 1 113 ? -1.815 5.127 21.552 1.00 80.94 113 TYR A N 1
ATOM 941 C CA . TYR A 1 113 ? -3.261 4.880 21.593 1.00 80.94 113 TYR A CA 1
ATOM 942 C C . TYR A 1 113 ? -3.611 3.553 22.284 1.00 80.94 113 TYR A C 1
ATOM 944 O O . TYR A 1 113 ? -4.558 3.504 23.068 1.00 80.94 113 TYR A O 1
ATOM 952 N N . GLU A 1 114 ? -2.855 2.483 22.025 1.00 80.75 114 GLU A N 1
ATOM 953 C CA . GLU A 1 114 ? -3.061 1.176 22.668 1.00 80.75 114 GLU A CA 1
ATOM 954 C C . GLU A 1 114 ? -2.786 1.242 24.183 1.00 80.75 114 GLU A C 1
ATOM 956 O O . GLU A 1 114 ? -3.522 0.662 24.986 1.00 80.75 114 GLU A O 1
ATOM 961 N N . HIS A 1 115 ? -1.789 2.027 24.605 1.00 75.31 115 HIS A N 1
ATOM 962 C CA . HIS A 1 115 ? -1.493 2.246 26.022 1.00 75.31 115 HIS A CA 1
ATOM 963 C C . HIS A 1 115 ? -2.618 3.002 26.752 1.00 75.31 115 HIS A C 1
ATOM 965 O O . HIS A 1 115 ? -3.032 2.595 27.838 1.00 75.31 115 HIS A O 1
ATOM 971 N N . GLN A 1 116 ? -3.177 4.053 26.141 1.00 69.25 116 GLN A N 1
ATOM 972 C CA . GLN A 1 116 ? -4.280 4.841 26.716 1.00 69.25 116 GLN A CA 1
ATOM 973 C C . GLN A 1 116 ? -5.585 4.042 26.893 1.00 69.25 116 GLN A C 1
ATOM 975 O O . GLN A 1 116 ? -6.386 4.356 27.773 1.00 69.25 116 GLN A O 1
ATOM 980 N N . GLN A 1 117 ? -5.799 2.999 26.086 1.00 59.59 117 GLN A N 1
ATOM 981 C CA . GLN A 1 117 ? -6.962 2.110 26.190 1.00 59.59 117 GLN A CA 1
ATOM 982 C C . GLN A 1 117 ? -6.827 1.044 27.283 1.00 59.59 117 GLN A C 1
ATOM 984 O O . GLN A 1 117 ? -7.829 0.464 27.679 1.00 59.59 117 GLN A O 1
ATOM 989 N N . THR A 1 118 ? -5.613 0.788 27.779 1.00 61.22 118 THR A N 1
ATOM 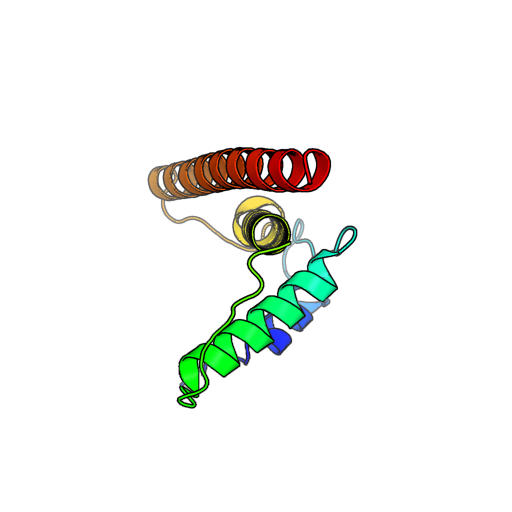990 C CA . THR A 1 118 ? -5.360 -0.236 28.812 1.00 61.22 118 THR A CA 1
ATOM 991 C C . THR A 1 118 ? -5.480 0.330 30.238 1.00 61.22 118 THR A C 1
ATOM 993 O O . THR A 1 118 ? -5.516 -0.424 31.207 1.00 61.22 118 THR A O 1
ATOM 996 N N . ILE A 1 119 ? -5.516 1.660 30.380 1.00 58.06 119 ILE A N 1
ATOM 997 C CA . ILE A 1 119 ? -5.510 2.378 31.669 1.00 58.06 119 ILE A CA 1
ATOM 998 C C . ILE A 1 119 ? -6.919 2.870 32.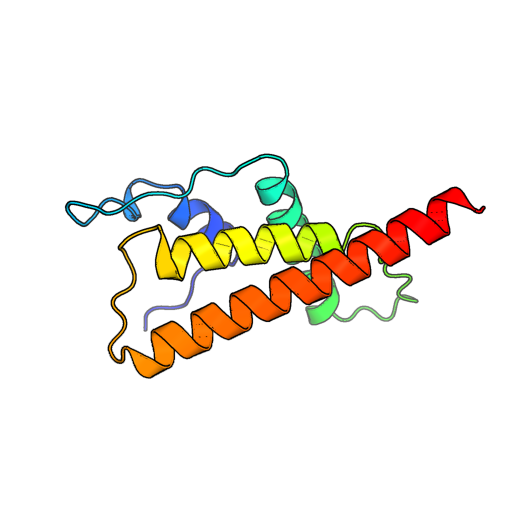076 1.00 58.06 119 ILE A C 1
ATOM 1000 O O . ILE A 1 119 ? -7.113 3.288 33.218 1.00 58.06 119 ILE A O 1
ATOM 1004 N N . ASN A 1 120 ? -7.908 2.779 31.180 1.00 46.47 120 ASN A N 1
ATOM 1005 C CA . ASN A 1 120 ? -9.324 3.090 31.438 1.00 46.47 120 ASN A CA 1
ATOM 1006 C C . ASN A 1 120 ? -10.165 1.815 31.521 1.00 46.47 120 ASN A C 1
ATOM 1008 O O . ASN A 1 120 ? -11.173 1.839 32.262 1.00 46.47 120 ASN A O 1
#